Protein AF-A0A849FN03-F1 (afdb_monomer_lite)

Radius of gyration: 23.91 Å; chains: 1; bounding box: 42×20×66 Å

pLDDT: mean 89.83, std 4.08, range [78.81, 96.25]

Foldseek 3Di:
DDWDAECVDADDPPDPCNVWNTKDKDKDKDPPVQDWDFPAWDWDADPVVRDIDTHTHTDDGIDIDIDIDTHD

Secondary structure (DSSP, 8-state):
-EEEEBTTB---TTSGGGG-SEEEEEEEEESTT----EEEEEEEE-TTT--EEEEEEEPP--EEEEEEEEE-

Structure (mmCIF, N/CA/C/O backbone):
data_AF-A0A849FN03-F1
#
_entry.id   AF-A0A849FN03-F1
#
loop_
_atom_site.group_PDB
_atom_site.id
_atom_site.type_symbol
_atom_site.label_atom_id
_atom_site.label_alt_id
_atom_site.label_comp_id
_atom_site.label_asym_id
_atom_site.label_entity_id
_atom_site.label_seq_id
_atom_site.pdbx_PDB_ins_code
_atom_site.Cartn_x
_atom_site.Cartn_y
_atom_site.Cartn_z
_atom_site.occupancy
_atom_site.B_iso_or_equiv
_atom_site.auth_seq_id
_atom_site.auth_comp_id
_atom_site.auth_asym_id
_atom_site.auth_atom_id
_atom_site.pdbx_PDB_model_num
ATOM 1 N N . SER A 1 1 ? 7.755 3.645 -7.705 1.00 80.38 1 SER A N 1
ATOM 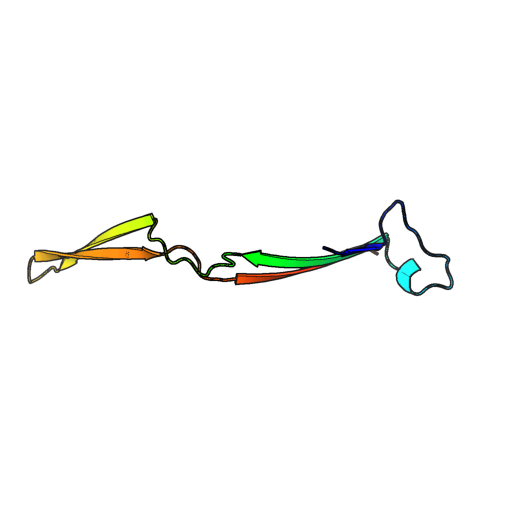2 C CA . SER A 1 1 ? 7.094 3.503 -9.021 1.00 80.38 1 SER A CA 1
ATOM 3 C C . SER A 1 1 ? 8.153 3.548 -10.106 1.00 80.38 1 SER A C 1
ATOM 5 O O . SER A 1 1 ? 9.208 4.128 -9.881 1.00 80.38 1 SER A O 1
ATOM 7 N N . HIS A 1 2 ? 7.903 2.917 -11.248 1.00 89.12 2 HIS A N 1
ATOM 8 C CA . HIS A 1 2 ? 8.776 2.959 -12.414 1.00 89.12 2 HIS A CA 1
ATOM 9 C C . HIS A 1 2 ? 7.996 3.482 -13.622 1.00 89.12 2 HIS A C 1
ATOM 11 O O . HIS A 1 2 ? 6.843 3.097 -13.834 1.00 89.12 2 HIS A O 1
ATOM 17 N N .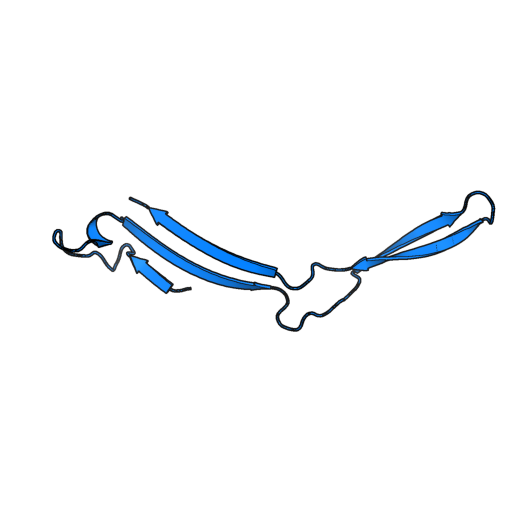 ILE A 1 3 ? 8.624 4.378 -14.382 1.00 90.31 3 ILE A N 1
ATOM 18 C CA . ILE A 1 3 ? 8.032 5.046 -15.541 1.00 90.31 3 ILE A CA 1
ATOM 19 C C . ILE A 1 3 ? 8.711 4.484 -16.787 1.00 90.31 3 ILE A C 1
ATOM 21 O O . ILE A 1 3 ? 9.928 4.589 -16.936 1.00 90.31 3 ILE A O 1
ATOM 25 N N . PHE A 1 4 ? 7.920 3.851 -17.648 1.00 87.88 4 PHE A N 1
ATOM 26 C CA . PHE A 1 4 ? 8.391 3.245 -18.888 1.00 87.88 4 PHE A CA 1
ATOM 27 C C . PHE A 1 4 ? 8.319 4.238 -20.042 1.00 87.88 4 PHE A C 1
ATOM 29 O O . PHE A 1 4 ? 9.304 4.382 -20.753 1.00 87.88 4 PHE A O 1
ATOM 36 N N . VAL A 1 5 ? 7.191 4.937 -20.197 1.00 89.25 5 VAL A N 1
ATOM 37 C CA . VAL A 1 5 ? 6.996 5.974 -21.220 1.00 89.25 5 VAL A CA 1
ATOM 38 C C . VAL A 1 5 ? 6.400 7.210 -20.571 1.00 89.25 5 VAL A C 1
ATOM 40 O O . VAL A 1 5 ? 5.467 7.094 -19.772 1.00 89.25 5 VAL A O 1
ATOM 43 N N . ASP A 1 6 ? 6.955 8.362 -20.921 1.00 86.19 6 ASP A N 1
ATOM 44 C CA . ASP A 1 6 ? 6.519 9.681 -20.473 1.00 86.19 6 ASP A CA 1
ATOM 45 C C . ASP A 1 6 ? 6.791 10.708 -21.581 1.00 86.19 6 ASP A C 1
ATOM 47 O O . ASP A 1 6 ? 7.478 10.390 -22.557 1.00 86.19 6 ASP A O 1
ATOM 51 N N . ALA A 1 7 ? 6.306 11.939 -21.423 1.00 81.50 7 ALA A N 1
ATOM 52 C CA . ALA A 1 7 ? 6.440 12.999 -22.429 1.00 81.50 7 ALA A CA 1
ATOM 53 C C . ALA A 1 7 ? 7.898 13.253 -22.868 1.00 81.50 7 ALA A C 1
ATOM 55 O O . ALA A 1 7 ? 8.154 13.503 -24.044 1.00 81.50 7 ALA A O 1
ATOM 56 N N . ASP A 1 8 ? 8.852 13.117 -21.943 1.00 81.62 8 ASP A N 1
ATOM 57 C CA . ASP A 1 8 ? 10.281 13.340 -22.196 1.00 81.62 8 ASP A CA 1
ATOM 58 C C . ASP A 1 8 ? 11.009 12.098 -22.744 1.00 81.62 8 ASP A C 1
ATOM 60 O O . ASP A 1 8 ? 12.177 12.169 -23.132 1.00 81.62 8 ASP A O 1
ATOM 64 N N . LYS A 1 9 ? 10.348 10.933 -22.753 1.00 80.94 9 LYS A N 1
ATOM 65 C CA . LYS A 1 9 ? 10.960 9.639 -23.075 1.00 80.94 9 LYS A CA 1
ATOM 66 C C . LYS A 1 9 ? 10.085 8.853 -24.045 1.00 80.94 9 LYS A C 1
ATOM 68 O O . LYS A 1 9 ? 9.452 7.864 -23.676 1.00 80.94 9 LYS A O 1
ATOM 73 N N . SER A 1 10 ? 10.079 9.300 -25.298 1.00 78.81 10 SER A N 1
ATOM 74 C CA . SER A 1 10 ? 9.436 8.600 -26.409 1.00 78.81 10 SER A CA 1
ATOM 75 C C . SER A 1 10 ? 10.364 7.551 -27.027 1.00 78.81 10 SER A C 1
ATOM 77 O O . SER A 1 10 ? 11.592 7.647 -26.973 1.00 78.81 10 SER A O 1
ATOM 79 N N . TYR A 1 11 ? 9.764 6.511 -27.601 1.00 86.75 11 TYR A N 1
ATOM 80 C CA . TYR A 1 11 ? 10.486 5.433 -28.272 1.00 86.75 11 TYR A CA 1
ATOM 81 C C . TYR A 1 11 ? 10.299 5.529 -29.794 1.00 86.75 11 TYR A C 1
ATOM 83 O O . TYR A 1 11 ? 9.246 5.987 -30.233 1.00 86.75 11 TYR A O 1
ATOM 91 N N . PRO A 1 12 ? 11.281 5.103 -30.612 1.00 86.19 12 PRO A N 1
ATOM 92 C CA . PRO A 1 12 ? 11.161 5.107 -32.074 1.00 86.19 12 PRO A CA 1
ATOM 93 C C . PRO A 1 12 ? 10.079 4.130 -32.564 1.00 86.19 12 PRO A C 1
ATOM 95 O O . PRO A 1 12 ? 9.787 3.154 -31.875 1.00 86.19 12 PRO A O 1
ATOM 98 N N . GLU A 1 13 ? 9.531 4.345 -33.767 1.00 82.94 13 GLU A N 1
ATOM 99 C CA . GLU A 1 13 ? 8.372 3.599 -34.310 1.00 82.94 13 GLU A CA 1
ATOM 100 C C . GLU A 1 13 ? 8.538 2.066 -34.322 1.00 82.94 13 GLU A C 1
ATOM 102 O O . GLU A 1 13 ? 7.567 1.330 -34.159 1.00 82.94 13 GLU A O 1
ATOM 107 N N . ASN A 1 14 ? 9.775 1.568 -34.431 1.00 88.31 14 ASN A N 1
ATOM 108 C CA . ASN A 1 14 ? 10.075 0.130 -34.394 1.00 88.31 14 ASN A CA 1
ATOM 109 C C . ASN A 1 14 ? 10.050 -0.487 -32.983 1.00 88.31 14 ASN A C 1
ATOM 111 O O . ASN A 1 14 ? 10.250 -1.693 -32.830 1.00 88.31 14 ASN A O 1
ATOM 115 N N . HIS A 1 15 ? 9.843 0.310 -31.936 1.00 88.38 15 HIS A N 1
ATOM 116 C CA . HIS A 1 15 ? 9.845 -0.147 -30.554 1.00 88.38 15 HIS A CA 1
ATOM 117 C C . HIS A 1 15 ? 8.413 -0.328 -30.035 1.00 88.38 15 HIS A C 1
ATOM 119 O O . HIS A 1 15 ? 7.557 0.535 -30.192 1.00 88.38 15 HIS A O 1
ATOM 125 N N . TRP A 1 16 ? 8.146 -1.432 -29.337 1.00 87.12 16 TRP A N 1
ATOM 126 C CA . TRP A 1 16 ? 6.804 -1.786 -28.847 1.00 87.12 16 TRP A CA 1
ATOM 127 C C . TRP A 1 16 ? 6.175 -0.742 -27.903 1.00 87.12 16 TRP A C 1
ATOM 129 O O . TRP A 1 16 ? 4.954 -0.590 -27.881 1.00 87.12 16 TRP A O 1
ATOM 139 N N . LEU A 1 17 ? 7.002 0.006 -27.164 1.00 87.75 17 LEU A N 1
ATOM 140 C CA . LEU A 1 17 ? 6.563 1.114 -26.304 1.00 87.75 17 LEU A CA 1
ATOM 141 C C . LEU A 1 17 ? 6.116 2.373 -27.064 1.00 87.75 17 LEU A C 1
ATOM 143 O O . LEU A 1 17 ? 5.528 3.250 -26.446 1.00 87.75 17 LEU A O 1
ATOM 147 N N . HIS A 1 18 ? 6.339 2.463 -28.379 1.00 87.00 18 HIS A N 1
ATOM 148 C CA . HIS A 1 18 ? 5.922 3.612 -29.190 1.00 87.00 18 HIS A CA 1
ATOM 149 C C . HIS A 1 18 ? 4.396 3.802 -29.225 1.00 87.00 18 HIS A C 1
ATOM 151 O O . HIS A 1 18 ? 3.909 4.912 -29.385 1.00 87.00 18 HIS A O 1
ATOM 157 N N . LYS A 1 19 ? 3.627 2.722 -29.031 1.00 87.62 19 LYS A N 1
ATOM 158 C CA . LYS A 1 19 ? 2.154 2.763 -29.019 1.00 87.62 19 LYS A CA 1
ATOM 159 C C . LYS A 1 19 ? 1.558 3.435 -27.781 1.00 87.62 19 LYS A C 1
ATOM 161 O O . LYS A 1 19 ? 0.343 3.574 -27.710 1.00 87.62 19 LYS A O 1
ATOM 166 N N . PHE A 1 20 ? 2.378 3.749 -26.784 1.00 90.00 20 PHE A N 1
ATOM 167 C CA . PHE A 1 20 ? 1.931 4.325 -25.527 1.00 90.00 20 PHE A CA 1
ATOM 168 C C . PHE A 1 20 ? 2.475 5.745 -25.416 1.00 90.00 20 PHE A C 1
ATOM 170 O O . PHE A 1 20 ? 3.674 5.957 -25.531 1.00 90.00 20 PHE A O 1
ATOM 177 N N . ASN A 1 21 ? 1.597 6.702 -25.142 1.00 88.25 21 ASN A N 1
ATOM 178 C CA . ASN A 1 21 ? 1.963 8.065 -24.767 1.00 88.25 21 ASN A CA 1
ATOM 179 C C . ASN A 1 21 ? 2.407 8.151 -23.299 1.00 88.25 21 ASN A C 1
ATOM 181 O O . ASN A 1 21 ? 3.261 8.960 -22.954 1.00 88.25 21 ASN A O 1
ATOM 185 N N . GLU A 1 22 ? 1.836 7.315 -22.428 1.00 90.94 22 GLU A N 1
ATOM 186 C CA . GLU A 1 22 ? 2.272 7.170 -21.038 1.00 90.94 22 GLU A CA 1
ATOM 187 C C . GLU A 1 22 ? 2.172 5.702 -20.621 1.00 90.94 22 GLU A C 1
ATOM 189 O O . GLU A 1 22 ? 1.152 5.049 -20.849 1.00 90.94 22 GLU A O 1
ATOM 194 N N . LEU A 1 23 ? 3.200 5.186 -19.952 1.00 93.69 23 LEU A N 1
ATOM 195 C CA . LEU A 1 23 ? 3.172 3.8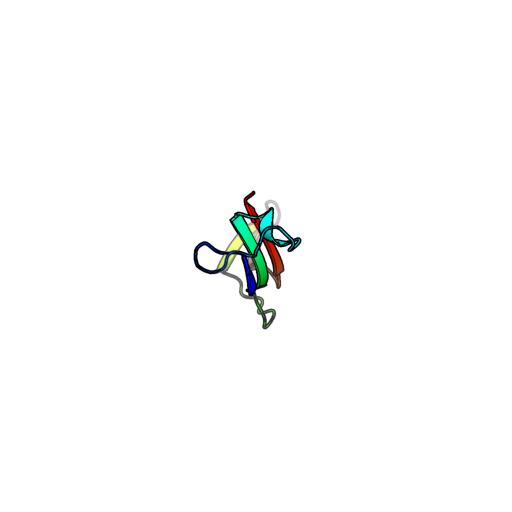61 -19.339 1.00 93.69 23 LEU A CA 1
ATOM 196 C C . LEU A 1 23 ? 3.962 3.896 -18.034 1.00 93.69 23 LEU A C 1
ATOM 198 O O . LEU A 1 23 ? 5.164 4.155 -18.032 1.00 93.69 23 LEU A O 1
ATOM 202 N N . SER A 1 24 ? 3.312 3.589 -16.914 1.00 93.88 24 SER A N 1
ATOM 203 C CA . SER A 1 24 ? 3.983 3.481 -15.616 1.00 93.88 24 SER A CA 1
ATOM 204 C C . SER A 1 24 ? 3.383 2.384 -14.748 1.00 93.88 24 SER A C 1
ATOM 206 O O . SER A 1 24 ? 2.191 2.074 -14.830 1.00 93.88 24 SER A O 1
ATOM 208 N N . VAL A 1 25 ? 4.227 1.812 -13.889 1.00 96.25 25 VAL A N 1
ATOM 209 C CA . VAL A 1 25 ? 3.816 0.853 -12.865 1.00 96.25 25 VAL A CA 1
ATOM 210 C C . VAL A 1 25 ? 4.236 1.344 -11.481 1.00 96.25 25 VAL A C 1
ATOM 212 O O . VAL A 1 25 ? 5.336 1.857 -11.260 1.00 96.25 25 VAL A O 1
ATOM 215 N N . GLY A 1 26 ? 3.334 1.220 -10.523 1.00 95.38 26 GLY A N 1
ATOM 216 C CA . GLY A 1 26 ? 3.512 1.597 -9.134 1.00 95.38 26 GLY A CA 1
ATOM 217 C C . GLY A 1 26 ? 3.230 0.413 -8.228 1.00 95.38 26 GLY A C 1
ATOM 218 O O . GLY A 1 26 ? 2.327 -0.379 -8.480 1.00 95.38 26 GLY A O 1
ATOM 219 N N . PHE A 1 27 ? 4.005 0.329 -7.158 1.00 96.00 27 PHE A N 1
ATOM 220 C CA . PHE A 1 27 ? 3.781 -0.585 -6.056 1.00 96.00 27 PHE A CA 1
ATOM 221 C C . PHE A 1 27 ? 3.861 0.223 -4.769 1.00 96.00 27 PHE A C 1
ATOM 223 O O . PHE A 1 27 ? 4.805 0.996 -4.590 1.00 96.00 27 PHE A O 1
ATOM 230 N N . GLU A 1 28 ? 2.866 0.065 -3.910 1.00 95.31 28 GLU A N 1
ATOM 231 C CA . GLU A 1 28 ? 2.732 0.777 -2.645 1.00 95.31 28 GLU A CA 1
ATOM 232 C C . GLU A 1 28 ? 2.291 -0.219 -1.569 1.00 95.31 28 GLU A C 1
ATOM 234 O O . GLU A 1 28 ? 1.405 -1.043 -1.792 1.00 95.31 28 GLU A O 1
ATOM 239 N N . VAL A 1 29 ? 2.910 -0.150 -0.390 1.00 94.00 29 VAL A N 1
ATOM 240 C CA . VAL A 1 29 ? 2.498 -0.933 0.782 1.00 94.00 29 VAL A CA 1
ATOM 241 C C . VAL A 1 29 ? 2.065 0.039 1.861 1.00 94.00 29 VAL A C 1
ATOM 243 O O . VAL A 1 29 ? 2.879 0.799 2.386 1.00 94.00 29 VAL A O 1
ATOM 246 N N . PHE A 1 30 ? 0.784 -0.001 2.209 1.00 94.38 30 PHE A N 1
ATOM 247 C CA . PHE A 1 30 ? 0.236 0.747 3.331 1.00 94.38 30 PHE A CA 1
ATOM 248 C C . PHE A 1 30 ? 0.351 -0.084 4.607 1.00 94.38 30 PHE A C 1
ATOM 250 O O . PHE A 1 30 ? 0.139 -1.296 4.587 1.00 94.38 30 PHE A O 1
ATOM 257 N N . ASN A 1 31 ? 0.680 0.578 5.720 1.00 92.56 31 ASN A N 1
ATOM 258 C CA . ASN A 1 31 ? 0.897 -0.055 7.023 1.00 92.56 31 ASN A CA 1
ATOM 259 C C . ASN A 1 31 ? 1.987 -1.159 6.988 1.00 92.56 31 ASN A C 1
ATOM 261 O O . ASN A 1 31 ?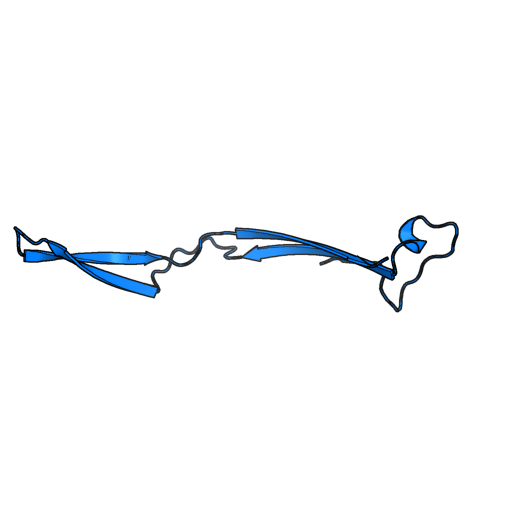 1.749 -2.334 7.283 1.00 92.56 31 ASN A O 1
ATOM 265 N N . LEU A 1 32 ? 3.220 -0.769 6.630 1.00 91.75 32 LEU A N 1
ATOM 266 C CA . LEU A 1 32 ? 4.374 -1.675 6.511 1.00 91.75 32 LEU A CA 1
ATOM 267 C C . LEU A 1 32 ? 4.651 -2.468 7.799 1.00 91.75 32 LEU A C 1
ATOM 269 O O . LEU A 1 32 ? 4.982 -3.646 7.728 1.00 91.75 32 LEU A O 1
ATOM 273 N N . PHE A 1 33 ? 4.459 -1.865 8.972 1.00 93.56 33 PHE A N 1
ATOM 274 C CA . PHE A 1 33 ? 4.716 -2.514 10.264 1.00 93.56 33 PHE A CA 1
ATOM 275 C C . PHE A 1 33 ? 3.525 -3.307 10.814 1.00 93.56 33 PHE A C 1
ATOM 277 O O . PHE A 1 33 ? 3.671 -3.981 11.825 1.00 93.56 33 PHE A O 1
ATOM 284 N N . ASN A 1 34 ? 2.379 -3.290 10.123 1.00 86.00 34 ASN A N 1
ATOM 285 C CA . ASN A 1 34 ? 1.146 -3.948 10.561 1.00 86.00 34 ASN A CA 1
ATOM 286 C C . ASN A 1 34 ? 0.679 -3.493 11.961 1.00 86.00 34 ASN A C 1
ATOM 288 O O . ASN A 1 34 ? 0.250 -4.303 12.780 1.00 86.00 34 ASN A O 1
ATOM 292 N N . ASN A 1 35 ? 0.771 -2.188 12.236 1.00 91.31 35 ASN A N 1
ATOM 293 C CA . ASN A 1 35 ? 0.334 -1.610 13.505 1.00 91.31 35 ASN A CA 1
ATOM 294 C C . ASN A 1 35 ? -1.195 -1.580 13.579 1.00 91.31 35 ASN A C 1
ATOM 296 O O . ASN A 1 35 ? -1.856 -1.105 12.651 1.00 91.31 35 ASN A O 1
ATOM 300 N N . GLN A 1 36 ? -1.736 -2.027 14.711 1.00 89.19 36 GLN A N 1
ATOM 301 C CA . GLN A 1 36 ? -3.170 -2.082 14.974 1.00 89.19 36 GLN A CA 1
ATOM 302 C C . GLN A 1 36 ? -3.550 -1.039 16.031 1.00 89.19 36 GLN A C 1
ATOM 304 O O . GLN A 1 36 ? -3.672 -1.341 17.213 1.00 89.19 36 GLN A O 1
ATOM 309 N N . ASN A 1 37 ? -3.717 0.213 15.599 1.00 85.19 37 ASN A N 1
ATOM 310 C CA . ASN A 1 37 ? -4.233 1.272 16.470 1.00 85.19 37 ASN A CA 1
ATOM 311 C C . ASN A 1 37 ? -5.759 1.369 16.342 1.00 85.19 37 ASN A C 1
ATOM 313 O O . ASN A 1 37 ? -6.305 1.178 15.252 1.00 85.19 37 ASN A O 1
ATOM 317 N N . SER A 1 38 ? -6.436 1.714 17.437 1.00 87.19 38 SER A N 1
ATOM 318 C CA . SER A 1 38 ? -7.856 2.080 17.458 1.00 87.19 38 SER A CA 1
ATOM 319 C C . SER A 1 38 ? -8.013 3.602 17.502 1.00 87.19 38 SER A C 1
ATOM 321 O O . SER A 1 38 ? -7.390 4.240 18.349 1.00 87.19 38 SER A O 1
ATOM 323 N N . ILE A 1 39 ? -8.840 4.187 16.629 1.00 84.12 39 ILE A N 1
ATOM 324 C CA . ILE A 1 39 ? -9.056 5.650 16.593 1.00 84.12 39 ILE A CA 1
ATOM 325 C C . ILE A 1 39 ? -10.116 6.076 17.619 1.00 84.12 39 ILE A C 1
ATOM 327 O O . ILE A 1 39 ? -9.925 7.044 18.349 1.00 84.12 39 ILE A O 1
ATOM 331 N N . THR A 1 40 ? -11.234 5.352 17.686 1.00 89.06 40 THR A N 1
ATOM 332 C CA . THR A 1 40 ? -12.345 5.609 18.616 1.00 89.06 40 THR A CA 1
ATOM 333 C C . THR A 1 40 ? -12.922 4.298 19.137 1.00 89.06 40 THR A C 1
ATOM 335 O O . THR A 1 40 ? -12.747 3.249 18.522 1.00 89.06 40 THR A O 1
ATOM 338 N N . ASN A 1 41 ? -13.630 4.353 20.266 1.00 89.62 41 ASN A N 1
ATOM 339 C CA . ASN A 1 41 ? -14.444 3.245 20.761 1.00 89.62 41 ASN A CA 1
ATOM 340 C C . ASN A 1 41 ? -15.922 3.609 20.600 1.00 89.62 41 ASN A C 1
ATOM 342 O O . ASN A 1 41 ? -16.337 4.690 21.019 1.00 89.62 41 ASN A O 1
ATOM 346 N N . THR A 1 42 ? -16.712 2.711 20.012 1.00 91.12 42 THR A N 1
ATOM 347 C CA . THR A 1 42 ? -18.175 2.816 20.027 1.00 91.12 42 THR A CA 1
ATOM 348 C C . THR A 1 42 ? -18.680 2.128 21.280 1.00 91.12 42 THR A C 1
ATOM 350 O O . THR A 1 42 ? -18.442 0.938 21.473 1.00 91.12 42 THR A O 1
ATOM 353 N N . TRP A 1 43 ? -19.362 2.877 22.137 1.00 90.44 43 TRP A N 1
ATOM 354 C CA . TRP A 1 43 ? -19.957 2.334 23.350 1.00 90.44 43 TRP A CA 1
ATOM 355 C C . TRP A 1 43 ? -21.345 1.801 23.033 1.00 90.44 43 TRP A C 1
ATOM 357 O O . TRP A 1 43 ? -22.215 2.545 22.578 1.00 90.44 43 TRP A O 1
ATOM 367 N N . VAL A 1 44 ? -21.538 0.505 23.250 1.00 90.12 44 VAL A N 1
ATOM 368 C CA . VAL A 1 44 ? -22.826 -0.159 23.058 1.00 90.12 44 VAL A CA 1
ATOM 369 C C . VAL A 1 44 ? -23.339 -0.597 24.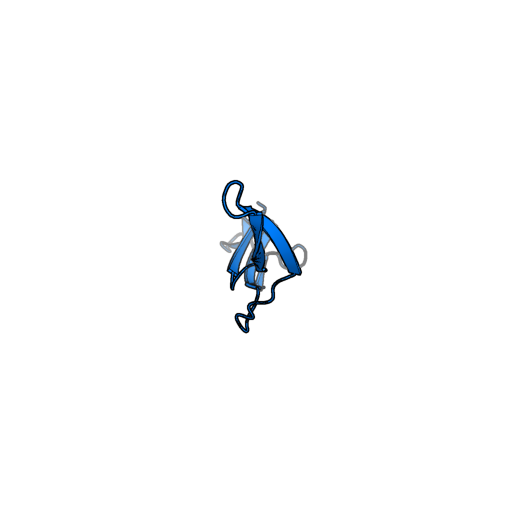416 1.00 90.12 44 VAL A C 1
ATOM 371 O O . VAL A 1 44 ? -22.615 -1.230 25.183 1.00 90.12 44 VAL A O 1
ATOM 374 N N . ARG A 1 45 ? -24.588 -0.243 24.713 1.00 91.50 45 ARG A N 1
ATOM 375 C CA . ARG A 1 45 ? -25.267 -0.649 25.938 1.00 91.50 45 ARG A CA 1
ATOM 376 C C . ARG A 1 45 ? -26.153 -1.855 25.656 1.00 91.50 45 ARG A C 1
ATOM 378 O O . ARG A 1 45 ? -26.949 -1.825 24.720 1.00 91.50 45 ARG A O 1
ATOM 385 N N . ASP A 1 46 ? -26.041 -2.882 26.484 1.00 89.00 46 ASP A N 1
ATOM 386 C CA . ASP A 1 46 ? -26.983 -3.996 26.487 1.00 89.00 46 ASP A CA 1
ATOM 387 C C . ASP A 1 46 ? -28.340 -3.547 27.060 1.00 89.00 46 ASP A C 1
ATOM 389 O O . ASP A 1 46 ? -28.402 -2.865 28.082 1.00 89.00 46 ASP A O 1
ATOM 393 N N . VAL A 1 47 ? -29.436 -3.911 26.394 1.00 86.81 47 VAL A N 1
ATOM 394 C CA . VAL A 1 47 ? -30.800 -3.496 26.757 1.00 86.81 47 VAL A CA 1
ATOM 395 C C . VAL A 1 47 ? -31.250 -4.143 28.067 1.00 86.81 47 VAL A C 1
ATOM 397 O O . VAL A 1 47 ? -31.886 -3.472 28.881 1.00 86.81 47 VAL A O 1
ATOM 400 N N . GLU A 1 48 ? -30.892 -5.410 28.285 1.00 88.06 48 GLU A N 1
ATOM 401 C CA . GLU A 1 48 ? -31.336 -6.180 29.452 1.00 88.06 48 GLU A CA 1
ATOM 402 C C . GLU A 1 48 ? -30.445 -5.894 30.664 1.00 88.06 48 GLU A C 1
ATOM 404 O O . GLU A 1 48 ? -30.911 -5.438 31.708 1.00 88.06 48 GLU A O 1
ATOM 409 N N . SER A 1 49 ? -29.131 -6.093 30.515 1.00 86.75 49 SER A N 1
ATOM 410 C CA . SER A 1 49 ? -28.198 -5.929 31.633 1.00 86.75 49 SER A CA 1
ATOM 411 C C . SER A 1 49 ? -27.785 -4.478 31.898 1.00 86.75 49 SER A C 1
ATOM 413 O O . SER A 1 49 ? -27.191 -4.202 32.939 1.00 86.75 49 SER A O 1
ATOM 415 N N . LYS A 1 50 ? -28.082 -3.540 30.981 1.00 85.19 50 LYS A N 1
ATOM 416 C CA . LYS A 1 50 ? -27.645 -2.126 31.010 1.00 85.19 50 LYS A CA 1
ATOM 417 C C . LYS A 1 50 ? -26.127 -1.926 31.073 1.00 85.19 50 LYS A C 1
ATOM 419 O O . LYS A 1 50 ? -25.678 -0.796 31.259 1.00 85.19 50 LYS A O 1
ATOM 424 N N . ASN A 1 51 ? -25.345 -2.987 30.883 1.00 90.12 51 ASN A N 1
ATOM 425 C CA . ASN A 1 51 ? -23.891 -2.924 30.831 1.00 90.12 51 ASN A CA 1
ATOM 426 C C . ASN A 1 51 ? -23.428 -2.244 29.544 1.00 90.12 51 ASN A C 1
ATOM 428 O O . ASN A 1 51 ? -24.041 -2.405 28.488 1.00 90.12 51 ASN A O 1
ATOM 432 N N . GLU A 1 52 ? -22.328 -1.503 29.632 1.00 88.94 52 GLU A N 1
ATOM 433 C CA . GLU A 1 52 ? -21.729 -0.806 28.498 1.00 88.94 52 GLU A CA 1
ATOM 434 C C . GLU A 1 52 ? -20.432 -1.488 28.081 1.00 88.94 52 GLU A C 1
ATOM 436 O O . GLU A 1 52 ? -19.552 -1.751 28.902 1.00 88.94 52 GLU A O 1
ATOM 441 N N . PHE A 1 53 ? -20.310 -1.754 26.785 1.00 91.12 53 PHE A N 1
ATOM 442 C CA . PHE A 1 53 ? -19.149 -2.394 26.190 1.00 91.12 53 PHE A CA 1
ATOM 443 C C . PHE A 1 53 ? -18.495 -1.443 25.194 1.00 91.12 53 PHE A C 1
ATOM 445 O O . PHE A 1 53 ? -19.161 -0.873 24.326 1.00 91.12 53 PHE A O 1
ATOM 452 N N . ALA A 1 54 ? -17.178 -1.292 25.309 1.00 90.81 54 ALA A N 1
ATOM 453 C CA . ALA A 1 54 ? -16.379 -0.555 24.345 1.00 90.81 54 ALA A CA 1
ATOM 454 C C . ALA A 1 54 ? -16.039 -1.457 23.155 1.00 90.81 54 ALA A C 1
ATOM 456 O O . ALA A 1 54 ? -15.322 -2.447 23.303 1.00 90.81 54 ALA A O 1
ATOM 457 N N . ILE A 1 55 ? -16.521 -1.093 21.968 1.00 91.00 55 ILE A N 1
ATOM 458 C CA . ILE A 1 55 ? -16.159 -1.743 20.708 1.00 91.00 55 ILE A CA 1
ATOM 459 C C . ILE A 1 55 ? -15.108 -0.869 20.000 1.00 91.00 55 ILE A C 1
ATOM 461 O O . ILE A 1 55 ? -15.455 0.216 19.520 1.00 91.00 55 ILE A O 1
ATOM 465 N N . PRO A 1 56 ? -13.831 -1.290 19.935 1.00 90.44 56 PRO A N 1
ATOM 466 C CA . PRO A 1 56 ? -12.771 -0.504 19.310 1.00 90.44 56 PRO A CA 1
ATOM 467 C C . PRO A 1 56 ? -12.906 -0.433 17.786 1.00 90.44 56 PRO A C 1
ATOM 469 O O . PRO A 1 56 ? -13.165 -1.433 17.120 1.00 90.44 56 PRO A O 1
ATOM 472 N N . ASN A 1 57 ? -12.674 0.756 17.226 1.00 89.19 57 ASN A N 1
ATOM 473 C CA . ASN A 1 57 ? -12.608 1.004 15.788 1.00 89.19 57 ASN A CA 1
ATOM 474 C C . ASN A 1 57 ? -11.148 1.009 15.322 1.00 89.19 57 ASN A C 1
ATOM 476 O O . ASN A 1 57 ? -10.437 2.013 15.451 1.00 89.19 57 ASN A O 1
ATOM 480 N N . PHE A 1 58 ? -10.693 -0.133 14.817 1.00 91.94 58 PHE A N 1
ATOM 481 C CA . PHE A 1 58 ? -9.327 -0.306 14.338 1.00 91.94 58 PHE A CA 1
ATOM 482 C C . PHE A 1 58 ? -9.102 0.360 12.979 1.00 91.94 58 PHE A C 1
ATOM 484 O O . PHE A 1 58 ? -9.961 0.329 12.100 1.00 91.94 58 PHE A O 1
ATOM 491 N N . MET A 1 59 ? -7.910 0.924 12.787 1.00 90.94 59 MET A N 1
ATOM 492 C CA . MET A 1 59 ? -7.472 1.393 11.471 1.00 90.94 59 MET A CA 1
ATOM 493 C C . MET A 1 59 ? -7.280 0.231 10.493 1.00 90.94 59 MET A C 1
ATOM 495 O O . MET A 1 59 ? -7.098 -0.921 10.892 1.00 90.94 59 MET A O 1
ATOM 499 N N . THR A 1 60 ? -7.261 0.554 9.199 1.00 89.75 60 THR A N 1
ATOM 500 C CA . THR A 1 60 ? -7.011 -0.416 8.133 1.00 89.75 60 THR A CA 1
ATOM 501 C C . THR A 1 60 ? -5.699 -1.175 8.358 1.00 89.75 60 THR A C 1
ATOM 503 O O . THR A 1 60 ? -4.647 -0.598 8.654 1.00 89.75 60 THR A O 1
ATOM 506 N N . THR A 1 61 ? -5.776 -2.495 8.190 1.00 92.00 61 THR A N 1
ATOM 507 C CA . THR A 1 61 ? -4.636 -3.421 8.228 1.00 92.00 61 THR A CA 1
ATOM 508 C C . THR A 1 61 ? -3.647 -3.171 7.073 1.00 92.00 61 THR A C 1
ATOM 510 O O . THR A 1 61 ? -3.819 -2.241 6.282 1.00 92.00 61 THR A O 1
ATOM 513 N N . ARG A 1 62 ? -2.580 -3.971 6.964 1.00 95.50 62 ARG A N 1
ATOM 514 C CA . ARG A 1 62 ? -1.636 -3.899 5.841 1.00 95.50 62 ARG A CA 1
ATOM 515 C C . ARG A 1 62 ? -2.354 -4.123 4.512 1.00 95.50 62 ARG A C 1
ATOM 517 O O . ARG A 1 62 ? -2.982 -5.158 4.306 1.00 95.50 62 ARG A O 1
ATOM 524 N N . VAL A 1 63 ? -2.195 -3.174 3.593 1.00 95.25 63 VAL A N 1
ATOM 525 C CA . VAL A 1 63 ? -2.753 -3.249 2.238 1.00 95.25 63 VAL A CA 1
ATOM 526 C C . VAL A 1 63 ? -1.633 -3.104 1.221 1.00 95.25 63 VAL A C 1
ATOM 528 O O . VAL A 1 63 ? -0.799 -2.204 1.313 1.00 95.25 63 VAL A O 1
ATOM 531 N N . LEU A 1 64 ? -1.636 -4.000 0.240 1.00 95.56 64 LEU A N 1
ATOM 532 C CA . LEU A 1 64 ? -0.757 -3.960 -0.917 1.00 95.56 64 LEU A CA 1
ATOM 533 C C . LEU A 1 64 ? -1.515 -3.327 -2.083 1.00 95.56 64 LEU A C 1
ATOM 535 O O . LEU A 1 64 ? -2.596 -3.789 -2.442 1.00 95.56 64 LEU A O 1
ATOM 539 N N . ASN A 1 65 ? -0.948 -2.277 -2.664 1.00 96.19 65 ASN A N 1
ATOM 540 C CA . ASN A 1 65 ? -1.532 -1.545 -3.776 1.00 96.19 65 ASN A CA 1
ATOM 541 C C . ASN A 1 65 ? -0.622 -1.637 -5.008 1.00 96.19 65 ASN A C 1
ATOM 543 O O . ASN A 1 65 ? 0.563 -1.299 -4.961 1.00 96.19 65 ASN A O 1
ATOM 547 N N . LEU A 1 66 ? -1.197 -2.093 -6.118 1.00 95.88 66 LEU A N 1
ATOM 548 C CA . LEU A 1 66 ? -0.551 -2.195 -7.423 1.00 95.88 66 LEU A CA 1
ATOM 549 C C . LEU A 1 66 ? -1.252 -1.233 -8.376 1.00 95.88 66 LEU A C 1
ATOM 551 O O . LEU A 1 66 ? -2.457 -1.334 -8.592 1.00 95.88 66 LEU A O 1
ATOM 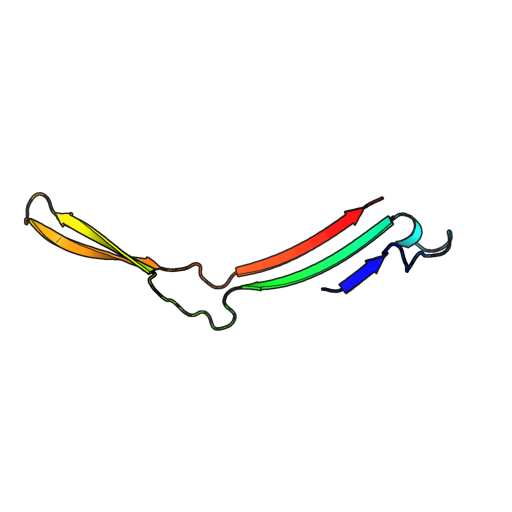555 N N . ARG A 1 67 ? -0.494 -0.306 -8.962 1.00 95.75 67 ARG A N 1
ATOM 556 C CA . ARG A 1 67 ? -1.019 0.702 -9.885 1.00 95.75 67 ARG A CA 1
ATOM 557 C C . ARG A 1 67 ? -0.393 0.527 -11.257 1.00 95.75 67 ARG A C 1
ATOM 559 O O . ARG A 1 67 ? 0.825 0.548 -11.384 1.00 95.75 67 ARG A O 1
ATOM 566 N N . LEU A 1 68 ? -1.225 0.426 -12.284 1.00 94.94 68 LEU A N 1
ATOM 567 C CA . LEU A 1 68 ? -0.813 0.440 -13.682 1.00 94.94 68 LEU A CA 1
ATOM 568 C C . LEU A 1 68 ? -1.492 1.628 -14.361 1.00 94.94 68 LEU A C 1
ATOM 570 O O . LEU A 1 68 ? -2.713 1.752 -14.290 1.00 94.94 68 LEU A O 1
ATOM 574 N N . LYS A 1 69 ? -0.714 2.514 -14.986 1.00 94.00 69 LYS A N 1
ATOM 575 C CA . LYS A 1 69 ? -1.238 3.657 -15.742 1.00 94.00 69 LYS A CA 1
ATOM 576 C C . LYS A 1 69 ? -0.759 3.550 -17.183 1.00 94.00 69 LYS A C 1
ATOM 578 O O . LYS A 1 69 ? 0.441 3.420 -17.415 1.00 94.00 69 LYS A O 1
ATOM 583 N N . MET A 1 70 ? -1.705 3.600 -18.115 1.00 93.69 70 MET A N 1
ATOM 584 C CA . MET A 1 70 ? -1.475 3.503 -19.555 1.00 93.69 70 MET A CA 1
ATOM 585 C C . MET A 1 70 ? -2.260 4.599 -20.268 1.00 93.69 70 MET A C 1
ATOM 587 O O . MET A 1 70 ? -3.437 4.803 -19.969 1.00 93.69 70 MET A O 1
ATOM 591 N N . ARG A 1 71 ? -1.617 5.277 -21.216 1.00 91.56 71 ARG A N 1
ATOM 592 C CA . ARG A 1 71 ? -2.235 6.213 -22.158 1.00 91.56 71 ARG A CA 1
ATOM 593 C C . ARG A 1 71 ? -1.719 5.884 -23.552 1.00 91.56 71 ARG A C 1
ATOM 595 O O . ARG A 1 71 ? -0.516 5.685 -23.704 1.00 91.56 71 ARG A O 1
ATOM 602 N N . PHE A 1 72 ? -2.618 5.814 -24.526 1.00 88.50 72 PHE A N 1
ATOM 603 C CA . PHE A 1 72 ? -2.310 5.538 -25.932 1.00 88.50 72 PHE A CA 1
ATOM 604 C C . PHE A 1 72 ? -2.268 6.827 -26.739 1.00 88.50 72 PHE A C 1
ATOM 606 O O . PHE A 1 72 ? -2.833 7.842 -26.263 1.00 88.50 72 PHE A O 1
#

Sequence (72 aa):
SHIFVDADKSYPENHWLHKFNELSVGFEVFNLFNNQNSITNTWVRDVESKNEFAIPNFMTTRVLNLRLKMRF